Protein AF-A0A9W7D2U8-F1 (afdb_monomer_lite)

Organism: NCBI:txid1490495

Structure (mmCIF, N/CA/C/O backbone):
data_AF-A0A9W7D2U8-F1
#
_entry.id   AF-A0A9W7D2U8-F1
#
loop_
_atom_site.group_PDB
_atom_site.id
_atom_site.type_symbol
_atom_site.label_atom_id
_atom_site.label_alt_id
_atom_site.label_comp_id
_atom_site.label_asym_id
_atom_site.label_entity_id
_atom_site.label_seq_id
_atom_site.pdbx_PDB_ins_code
_atom_site.Cartn_x
_atom_site.Cartn_y
_atom_site.Cartn_z
_atom_site.occupancy
_atom_site.B_iso_or_equiv
_atom_site.auth_seq_id
_atom_site.auth_comp_id
_atom_site.auth_asym_id
_atom_site.auth_atom_id
_atom_site.pdbx_PDB_model_num
ATOM 1 N N . MET A 1 1 ? -6.683 7.429 16.703 1.00 78.94 1 MET A N 1
ATOM 2 C CA . MET A 1 1 ? -7.776 6.645 16.078 1.00 78.94 1 MET A CA 1
ATOM 3 C C . MET A 1 1 ? -8.566 5.906 17.140 1.00 78.94 1 MET A C 1
ATOM 5 O O . MET A 1 1 ? -9.742 6.207 17.268 1.00 78.94 1 MET A O 1
ATOM 9 N N . ALA A 1 2 ? -7.921 5.051 17.943 1.00 77.56 2 ALA A N 1
ATOM 10 C CA . ALA A 1 2 ? -8.566 4.350 19.056 1.00 77.56 2 ALA A CA 1
ATOM 11 C C . ALA A 1 2 ? -9.291 5.294 20.036 1.00 77.56 2 ALA A C 1
ATOM 13 O O . ALA A 1 2 ? -10.471 5.101 20.283 1.00 77.56 2 ALA A O 1
ATOM 14 N N . ASP A 1 3 ? -8.644 6.378 20.475 1.00 85.31 3 ASP A N 1
ATOM 15 C CA . ASP A 1 3 ? -9.245 7.336 21.429 1.00 85.31 3 ASP A CA 1
ATOM 16 C C . ASP A 1 3 ? -10.460 8.110 20.886 1.00 85.31 3 ASP A C 1
ATOM 18 O O . ASP A 1 3 ? -11.125 8.816 21.633 1.00 85.31 3 ASP A O 1
ATOM 22 N N . ASN A 1 4 ? -10.715 8.037 19.576 1.00 88.62 4 ASN A N 1
ATOM 23 C CA . ASN A 1 4 ? -11.861 8.677 18.922 1.00 88.62 4 ASN A CA 1
ATOM 24 C C . ASN A 1 4 ? -12.823 7.627 18.333 1.00 88.62 4 ASN A C 1
ATOM 26 O O . ASN A 1 4 ? -13.526 7.920 17.369 1.00 88.62 4 ASN A O 1
ATOM 30 N N . ASP A 1 5 ? -12.787 6.389 18.841 1.00 88.62 5 ASP A N 1
ATOM 31 C CA . ASP A 1 5 ? -13.639 5.268 18.419 1.00 88.62 5 ASP A CA 1
ATOM 32 C C . ASP A 1 5 ? -13.554 4.913 16.919 1.00 88.62 5 ASP A C 1
ATOM 34 O O . ASP A 1 5 ? -14.453 4.301 16.338 1.00 88.62 5 ASP A O 1
ATOM 38 N N . LEU A 1 6 ? -12.435 5.247 16.266 1.00 91.25 6 LEU A N 1
ATOM 39 C CA . LEU A 1 6 ? -12.176 4.845 14.884 1.00 91.25 6 LEU A CA 1
ATOM 40 C C . LEU A 1 6 ? -11.595 3.429 14.861 1.00 91.25 6 LEU A C 1
ATOM 42 O O . LEU A 1 6 ? -10.421 3.216 15.166 1.00 91.25 6 LEU A O 1
ATOM 46 N N . THR A 1 7 ? -12.419 2.461 14.464 1.00 93.44 7 THR A N 1
ATOM 47 C CA . THR A 1 7 ? -12.097 1.022 14.490 1.00 93.44 7 THR A CA 1
ATOM 48 C C . THR A 1 7 ? -11.465 0.495 13.203 1.00 93.44 7 THR A C 1
ATOM 50 O O . THR A 1 7 ? -10.897 -0.599 13.192 1.00 93.44 7 THR A O 1
ATOM 53 N N . VAL A 1 8 ? -11.532 1.267 12.116 1.00 94.75 8 VAL A N 1
ATOM 54 C CA . VAL A 1 8 ? -10.992 0.900 10.802 1.00 94.75 8 VAL A CA 1
ATOM 55 C C . VAL A 1 8 ? -10.145 2.043 10.253 1.00 94.75 8 VAL A C 1
ATOM 57 O O . VAL A 1 8 ? -10.565 3.198 10.256 1.00 94.75 8 VAL A O 1
ATOM 60 N N . CYS A 1 9 ? -8.961 1.712 9.744 1.00 94.81 9 CYS A N 1
ATOM 61 C CA . CYS A 1 9 ? -8.080 2.628 9.036 1.00 94.81 9 CYS A CA 1
ATOM 62 C C . CYS A 1 9 ? -7.806 2.100 7.629 1.00 94.81 9 CYS A C 1
ATOM 64 O O . CYS A 1 9 ? -7.468 0.930 7.445 1.00 94.81 9 CYS A O 1
ATOM 66 N N . ARG A 1 10 ? -7.936 2.965 6.624 1.00 96.25 10 ARG A N 1
ATOM 67 C CA . ARG A 1 10 ? -7.486 2.668 5.265 1.00 96.25 10 ARG A CA 1
ATOM 68 C C . ARG A 1 10 ? -6.131 3.334 5.052 1.00 96.25 10 ARG A C 1
ATOM 70 O O . ARG A 1 10 ? -6.021 4.544 5.210 1.00 96.25 10 ARG A O 1
ATOM 77 N N . THR A 1 11 ? -5.129 2.545 4.684 1.00 94.94 11 THR A N 1
ATOM 78 C CA . THR A 1 11 ? -3.753 3.000 4.430 1.00 94.94 11 THR A CA 1
ATOM 79 C C . THR A 1 11 ? -3.238 2.384 3.138 1.00 94.94 11 THR A C 1
ATOM 81 O O . THR A 1 11 ? -3.751 1.346 2.728 1.00 94.94 11 THR A O 1
ATOM 84 N N . TRP A 1 12 ? -2.266 3.004 2.470 1.00 95.00 12 TRP A N 1
ATOM 85 C CA . TRP A 1 12 ? -1.706 2.468 1.226 1.00 95.00 12 TRP A CA 1
ATOM 86 C C . TRP A 1 12 ? -0.780 1.293 1.523 1.00 95.00 12 TRP A C 1
ATOM 88 O O . TRP A 1 12 ? 0.164 1.414 2.300 1.00 95.00 12 TRP A O 1
ATOM 98 N N . GLY A 1 13 ? -1.061 0.154 0.887 1.00 95.50 13 GLY A N 1
ATOM 99 C CA . GLY A 1 13 ? -0.172 -1.008 0.850 1.00 95.50 13 GLY A CA 1
ATOM 100 C C . GLY A 1 13 ? 0.726 -1.028 -0.380 1.00 95.50 13 GLY A C 1
ATOM 101 O O . GLY A 1 13 ? 1.286 -2.070 -0.698 1.00 95.50 13 GLY A O 1
ATOM 102 N N . PHE A 1 14 ? 0.827 0.098 -1.088 1.00 94.31 14 PHE A N 1
ATOM 103 C CA . PHE A 1 14 ? 1.625 0.258 -2.295 1.00 94.31 14 PHE A CA 1
ATOM 104 C C . PHE A 1 14 ? 2.500 1.506 -2.193 1.00 94.31 14 PHE A C 1
ATOM 106 O O . PHE A 1 14 ? 2.127 2.498 -1.565 1.00 94.31 14 PHE A O 1
ATOM 113 N N . ALA A 1 15 ? 3.660 1.423 -2.830 1.00 93.31 15 ALA A N 1
ATOM 114 C CA . ALA A 1 15 ? 4.560 2.526 -3.124 1.00 93.31 15 ALA A CA 1
ATOM 115 C C . ALA A 1 15 ? 5.464 2.029 -4.255 1.00 93.31 15 ALA A C 1
ATOM 117 O O . ALA A 1 15 ? 6.517 1.441 -3.997 1.00 93.31 15 ALA A O 1
ATOM 118 N N . ASP A 1 16 ? 4.964 2.170 -5.483 1.00 92.50 16 ASP A N 1
ATOM 119 C CA . ASP A 1 16 ? 5.573 1.678 -6.717 1.00 92.50 16 ASP A CA 1
ATOM 120 C C . ASP A 1 16 ? 6.435 2.791 -7.310 1.00 92.50 16 ASP A C 1
ATOM 122 O O . ASP A 1 16 ? 5.919 3.729 -7.909 1.00 92.50 16 ASP A O 1
ATOM 126 N N . LEU A 1 17 ? 7.748 2.746 -7.107 1.00 91.06 17 LEU A N 1
ATOM 127 C CA . LEU A 1 17 ? 8.633 3.855 -7.478 1.00 91.06 17 LEU A CA 1
ATOM 128 C C . LEU A 1 17 ? 9.828 3.362 -8.288 1.00 91.06 17 LEU A C 1
ATOM 130 O O . LEU A 1 17 ? 10.158 2.180 -8.292 1.00 91.06 17 LEU A O 1
ATOM 134 N N . THR A 1 18 ? 10.492 4.280 -8.982 1.00 89.69 18 THR A N 1
ATOM 135 C CA . THR A 1 18 ? 11.689 3.993 -9.791 1.00 89.69 18 THR A CA 1
ATOM 136 C C . THR A 1 18 ? 12.992 4.249 -9.043 1.00 89.69 18 THR A C 1
ATOM 138 O O . THR A 1 18 ? 14.059 3.836 -9.486 1.00 89.69 18 THR A O 1
ATOM 141 N N . GLU A 1 19 ? 12.916 4.930 -7.901 1.00 87.00 19 GLU A N 1
ATOM 142 C CA . GLU A 1 19 ? 14.063 5.281 -7.073 1.00 87.00 19 GLU A CA 1
ATOM 143 C C . GLU A 1 19 ? 13.773 4.928 -5.618 1.00 87.00 19 GLU A C 1
ATOM 145 O O . GLU A 1 19 ? 12.678 5.173 -5.113 1.00 87.00 19 GLU A O 1
ATOM 150 N N . ALA A 1 20 ? 14.763 4.338 -4.949 1.00 80.94 20 ALA A N 1
ATOM 151 C CA . ALA A 1 20 ? 14.673 4.030 -3.531 1.00 80.94 20 ALA A CA 1
ATOM 152 C C . ALA A 1 20 ? 14.973 5.280 -2.697 1.00 80.94 20 ALA A C 1
ATOM 154 O O . ALA A 1 20 ? 15.906 6.028 -2.987 1.00 80.94 20 ALA A O 1
ATOM 155 N N . GLY A 1 21 ? 14.203 5.471 -1.630 1.00 78.75 21 GLY A N 1
ATOM 156 C CA . GLY A 1 21 ? 14.444 6.502 -0.632 1.00 78.75 21 GLY A CA 1
ATOM 157 C C . GLY A 1 21 ? 14.976 5.973 0.700 1.00 78.75 21 GLY A C 1
ATOM 158 O O . GLY A 1 21 ? 15.296 4.790 0.852 1.00 78.75 21 GLY A O 1
ATOM 159 N N . ASN A 1 22 ? 15.056 6.881 1.679 1.00 81.75 22 ASN A N 1
ATOM 160 C CA . ASN A 1 22 ? 15.611 6.625 3.006 1.00 81.75 22 ASN A CA 1
ATOM 161 C C . ASN A 1 22 ? 14.590 6.911 4.101 1.00 81.75 22 ASN A C 1
ATOM 163 O O . ASN A 1 22 ? 14.214 8.063 4.325 1.00 81.75 22 ASN A O 1
ATOM 167 N N . ALA A 1 23 ? 14.257 5.873 4.861 1.00 80.38 23 ALA A N 1
ATOM 168 C CA . ALA A 1 23 ? 13.452 5.975 6.064 1.00 80.38 23 ALA A CA 1
ATOM 169 C C . ALA A 1 23 ? 13.852 7.170 6.967 1.00 80.38 23 ALA A C 1
ATOM 171 O O . ALA A 1 23 ? 15.044 7.387 7.201 1.00 80.38 23 ALA A O 1
ATOM 172 N N . PRO A 1 24 ? 12.884 7.941 7.499 1.00 81.62 24 PRO A N 1
ATOM 173 C CA . PRO A 1 24 ? 11.434 7.736 7.397 1.00 81.62 24 PRO A CA 1
ATOM 174 C C . PRO A 1 24 ? 10.796 8.336 6.127 1.00 81.62 24 PRO A C 1
ATOM 176 O O . PRO A 1 24 ? 9.580 8.270 5.970 1.00 81.62 24 PRO A O 1
ATOM 179 N N . TYR A 1 25 ? 11.581 8.938 5.232 1.00 82.38 25 TYR A N 1
ATOM 180 C CA . TYR A 1 25 ? 11.084 9.614 4.034 1.00 82.38 25 TYR A CA 1
ATOM 181 C C . TYR A 1 25 ? 11.220 8.714 2.799 1.00 82.38 25 TYR A C 1
ATOM 183 O O . TYR A 1 25 ? 12.147 7.920 2.692 1.00 82.38 25 TYR A O 1
ATOM 191 N N . ASN A 1 26 ? 10.321 8.839 1.824 1.00 82.25 26 ASN A N 1
ATOM 192 C CA . ASN A 1 26 ? 10.442 8.112 0.552 1.00 82.25 26 ASN A CA 1
ATOM 193 C C . ASN A 1 26 ? 10.556 6.576 0.731 1.00 82.25 26 ASN A C 1
ATOM 195 O O . ASN A 1 26 ? 11.379 5.923 0.091 1.00 82.25 26 ASN A O 1
ATOM 199 N N . ILE A 1 27 ? 9.749 6.004 1.632 1.00 90.50 27 ILE A N 1
ATOM 200 C CA . ILE A 1 27 ? 9.613 4.550 1.793 1.00 90.50 27 ILE A CA 1
ATOM 201 C C . ILE A 1 27 ? 9.060 3.957 0.494 1.00 90.50 27 ILE A C 1
ATOM 203 O O . ILE A 1 27 ? 8.076 4.459 -0.050 1.00 90.50 27 ILE A O 1
ATOM 207 N N . VAL A 1 28 ? 9.685 2.884 0.011 1.00 93.25 28 VAL A N 1
ATOM 208 C CA . VAL A 1 28 ? 9.326 2.236 -1.258 1.00 93.25 28 VAL A CA 1
ATOM 209 C C . VAL A 1 28 ? 9.034 0.771 -1.002 1.00 93.25 28 VAL A C 1
ATOM 211 O O . VAL A 1 28 ? 9.879 0.073 -0.445 1.00 93.25 28 VAL A O 1
ATOM 214 N N . TYR A 1 29 ? 7.863 0.293 -1.419 1.00 94.94 29 TYR A N 1
ATOM 215 C CA . TYR A 1 29 ? 7.466 -1.109 -1.244 1.00 94.94 29 TYR A CA 1
ATOM 216 C C . TYR A 1 29 ? 7.819 -1.955 -2.463 1.00 94.94 29 TYR A C 1
ATOM 218 O O . TYR A 1 29 ? 8.188 -3.118 -2.312 1.00 94.94 29 TYR A O 1
ATOM 226 N N . GLN A 1 30 ? 7.763 -1.368 -3.658 1.00 94.50 30 GLN A N 1
ATOM 227 C CA . GLN A 1 30 ? 8.183 -2.010 -4.894 1.00 94.50 30 GLN A CA 1
ATOM 228 C C . GLN A 1 30 ? 9.010 -1.035 -5.730 1.00 94.50 30 GLN A C 1
ATOM 230 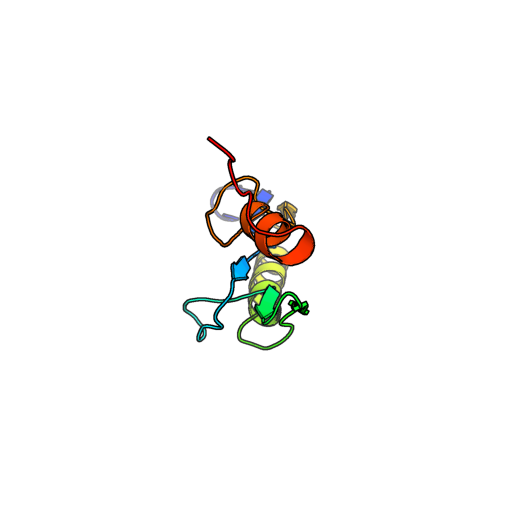O O . GLN A 1 30 ? 8.572 0.072 -6.035 1.00 94.50 30 GLN A O 1
ATOM 235 N N . LEU A 1 31 ? 10.215 -1.464 -6.097 1.00 92.69 31 LEU A N 1
ATOM 236 C CA . LEU A 1 31 ? 11.132 -0.705 -6.931 1.00 92.69 31 LEU A CA 1
ATOM 237 C C . LEU A 1 31 ? 11.098 -1.233 -8.364 1.00 92.69 31 LEU A C 1
ATOM 239 O O . LEU A 1 31 ? 11.283 -2.429 -8.591 1.00 92.69 31 LEU A O 1
ATOM 243 N N . TRP A 1 32 ? 10.927 -0.337 -9.326 1.00 89.50 32 TRP A N 1
ATOM 244 C CA . TRP A 1 32 ? 11.030 -0.631 -10.748 1.00 89.50 32 TRP A CA 1
ATOM 245 C C . TRP A 1 32 ? 12.395 -0.220 -11.276 1.00 89.50 32 TRP A C 1
ATOM 247 O O . TRP A 1 32 ? 12.744 0.959 -11.270 1.00 89.50 32 TRP A O 1
ATOM 257 N N . LYS A 1 33 ? 13.154 -1.191 -11.783 1.00 87.69 33 LYS A N 1
ATOM 258 C CA . LYS A 1 33 ? 14.445 -0.944 -12.424 1.00 87.69 33 LYS A CA 1
ATOM 259 C C . LYS A 1 33 ? 14.549 -1.755 -13.705 1.00 87.69 33 LYS A C 1
ATOM 261 O O . LYS A 1 33 ? 14.334 -2.961 -13.684 1.00 87.69 33 LYS A O 1
ATOM 266 N N . ASP A 1 34 ? 14.845 -1.085 -14.818 1.00 84.69 34 ASP A N 1
ATOM 267 C CA . ASP A 1 34 ? 15.039 -1.720 -16.129 1.00 84.69 34 ASP A CA 1
ATOM 268 C C . ASP A 1 34 ? 13.877 -2.661 -16.523 1.00 84.69 34 ASP A C 1
ATOM 270 O O . ASP A 1 34 ? 14.079 -3.784 -16.977 1.00 84.69 34 ASP A O 1
ATOM 274 N N . GLY A 1 35 ? 12.633 -2.226 -16.272 1.00 82.88 35 GLY A N 1
ATOM 275 C CA . GLY A 1 35 ? 11.418 -3.012 -16.548 1.00 82.88 35 GLY A CA 1
ATOM 276 C C . GLY A 1 35 ? 11.152 -4.163 -15.568 1.00 82.88 35 GLY A C 1
ATOM 277 O O . GLY A 1 35 ? 10.154 -4.864 -15.703 1.00 82.88 35 GLY A O 1
ATOM 278 N N . THR A 1 36 ? 12.006 -4.347 -14.561 1.00 87.69 36 THR A N 1
ATOM 279 C CA . THR A 1 36 ? 11.893 -5.417 -13.566 1.00 87.69 36 THR A CA 1
ATOM 280 C C . THR A 1 36 ? 11.399 -4.857 -12.229 1.00 87.69 36 THR A C 1
ATOM 282 O O . THR A 1 36 ? 12.054 -3.973 -11.664 1.00 87.69 36 THR A O 1
ATOM 285 N N . PRO A 1 37 ? 10.274 -5.358 -11.689 1.00 91.06 37 PRO A N 1
ATOM 286 C CA . PRO A 1 37 ? 9.831 -5.011 -10.347 1.00 91.06 37 PRO A CA 1
ATOM 287 C C . PRO A 1 37 ? 10.585 -5.834 -9.297 1.00 91.06 37 PRO A C 1
ATOM 289 O O . PRO A 1 37 ? 10.774 -7.040 -9.442 1.00 91.06 37 PRO A O 1
ATOM 292 N N . THR A 1 38 ? 10.988 -5.190 -8.206 1.00 94.12 38 THR A N 1
ATOM 293 C CA . THR A 1 38 ? 11.566 -5.838 -7.023 1.00 94.12 38 THR A CA 1
ATOM 294 C C . THR A 1 38 ? 10.817 -5.381 -5.781 1.00 94.12 38 THR A C 1
ATOM 296 O O . THR A 1 38 ? 10.738 -4.185 -5.506 1.00 94.12 38 THR A O 1
ATOM 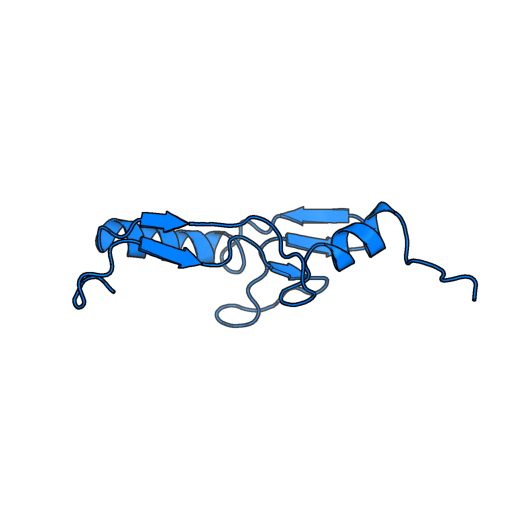299 N N . VAL A 1 39 ? 10.285 -6.326 -5.008 1.00 94.69 39 VAL A N 1
ATOM 300 C CA . VAL A 1 39 ? 9.637 -6.028 -3.724 1.00 94.69 39 VAL A CA 1
ATOM 301 C C . VAL A 1 39 ? 10.707 -5.727 -2.677 1.00 94.69 39 VAL A C 1
ATOM 303 O O . VAL A 1 39 ? 11.606 -6.534 -2.446 1.00 94.69 39 VAL A O 1
ATOM 306 N N . ASN A 1 40 ? 10.606 -4.569 -2.029 1.00 94.12 40 ASN A N 1
ATOM 307 C CA . ASN A 1 40 ? 11.509 -4.159 -0.964 1.00 94.12 40 ASN A CA 1
ATOM 308 C C . A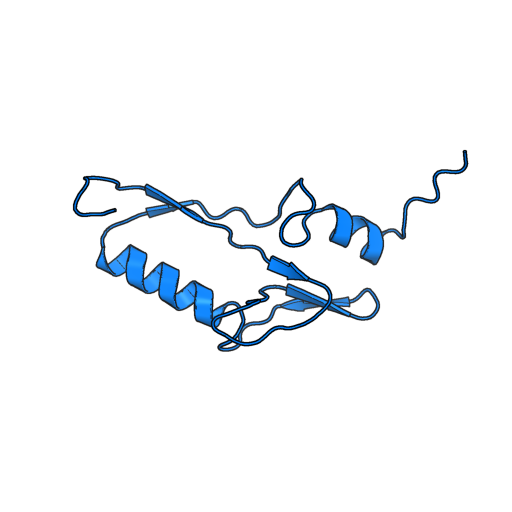SN A 1 40 ? 10.963 -4.610 0.397 1.00 94.12 40 ASN A C 1
ATOM 310 O O . ASN A 1 40 ? 10.079 -3.975 0.971 1.00 94.12 40 ASN A O 1
ATOM 314 N N . THR A 1 41 ? 11.512 -5.699 0.931 1.00 94.44 41 THR A N 1
ATOM 315 C CA . THR A 1 41 ? 11.152 -6.238 2.253 1.00 94.44 41 THR A CA 1
ATOM 316 C C . THR A 1 41 ? 12.027 -5.708 3.391 1.00 94.44 41 THR A C 1
ATOM 318 O O . THR A 1 41 ? 11.918 -6.199 4.509 1.00 94.44 41 THR A O 1
ATOM 321 N N . GLY A 1 42 ? 12.935 -4.765 3.122 1.00 90.81 42 GLY A N 1
ATOM 322 C CA . GLY A 1 42 ? 13.843 -4.223 4.129 1.00 90.81 42 GLY A CA 1
ATOM 323 C C . GLY A 1 42 ? 13.209 -3.168 5.038 1.00 90.81 42 GLY A C 1
ATOM 324 O O . GLY A 1 42 ? 12.054 -2.764 4.869 1.00 90.81 42 GLY A O 1
ATOM 325 N N . ASP A 1 43 ? 14.028 -2.651 5.955 1.00 87.25 43 ASP A N 1
ATOM 326 C CA . ASP A 1 43 ? 13.674 -1.607 6.929 1.00 87.25 43 ASP A CA 1
ATOM 327 C C . ASP A 1 43 ? 13.440 -0.221 6.298 1.00 87.25 43 ASP A C 1
ATOM 329 O O . ASP A 1 43 ? 13.218 0.754 7.003 1.00 87.25 43 ASP A O 1
ATOM 333 N N . ASN A 1 44 ? 13.500 -0.093 4.972 1.00 87.31 44 ASN A N 1
ATOM 334 C CA . ASN A 1 44 ? 13.079 1.093 4.218 1.00 87.31 44 ASN A CA 1
ATOM 335 C C . ASN A 1 44 ? 11.964 0.775 3.199 1.00 87.31 44 ASN A C 1
ATOM 337 O O . ASN A 1 44 ? 11.724 1.558 2.277 1.00 87.31 44 ASN A O 1
ATOM 341 N N . GLY A 1 45 ? 11.303 -0.376 3.359 1.00 91.75 45 GLY A N 1
ATOM 342 C CA . GLY A 1 45 ? 10.194 -0.845 2.533 1.00 91.75 45 GLY A CA 1
ATOM 343 C C . GLY A 1 45 ? 9.085 -1.460 3.380 1.00 91.75 45 GLY A C 1
ATOM 344 O O . GLY A 1 45 ? 8.560 -0.809 4.281 1.00 91.75 45 GLY A O 1
ATOM 345 N N . LEU A 1 46 ? 8.709 -2.711 3.110 1.00 95.00 46 LEU A N 1
ATOM 346 C CA . LEU A 1 46 ? 7.620 -3.381 3.831 1.00 95.00 46 LEU A CA 1
ATOM 347 C C . LEU A 1 46 ? 7.904 -3.573 5.328 1.00 95.00 46 LEU A C 1
ATOM 349 O O . LEU A 1 46 ? 6.952 -3.585 6.101 1.00 95.00 46 LEU A O 1
ATOM 353 N N . GLY A 1 47 ? 9.169 -3.586 5.766 1.00 94.12 47 GLY A N 1
ATOM 354 C CA . GLY A 1 47 ? 9.496 -3.559 7.196 1.00 94.12 47 GLY A CA 1
ATOM 355 C C . GLY A 1 47 ? 8.949 -2.311 7.910 1.00 94.12 47 GLY A C 1
ATOM 356 O O . GLY A 1 47 ? 8.564 -2.373 9.075 1.00 94.12 47 GLY A O 1
ATOM 357 N N . TYR A 1 48 ? 8.807 -1.182 7.203 1.00 91.88 48 TYR A N 1
ATOM 358 C CA . TYR A 1 48 ? 8.106 -0.003 7.733 1.00 91.88 48 TYR A CA 1
ATOM 359 C C . TYR A 1 48 ? 6.592 -0.205 7.806 1.00 91.88 48 TYR A C 1
ATOM 361 O O . TYR A 1 48 ? 5.945 0.275 8.738 1.00 91.88 48 TYR A O 1
ATOM 369 N N . PHE A 1 49 ? 6.012 -0.921 6.842 1.00 95.00 49 PHE A N 1
ATOM 370 C CA . PHE A 1 49 ? 4.591 -1.254 6.869 1.00 95.00 49 PHE A CA 1
ATOM 371 C C . PHE A 1 49 ? 4.259 -2.223 8.014 1.00 95.00 49 PHE A C 1
ATOM 373 O O . PHE A 1 49 ? 3.212 -2.087 8.649 1.00 95.00 49 PHE A O 1
ATOM 380 N N . ASP A 1 50 ? 5.180 -3.122 8.364 1.00 96.06 50 ASP A N 1
ATOM 381 C CA . ASP A 1 50 ? 5.038 -4.010 9.520 1.00 96.06 50 ASP A CA 1
ATOM 382 C C . ASP A 1 50 ? 4.872 -3.226 10.833 1.00 96.06 50 ASP A C 1
ATOM 384 O O . ASP A 1 50 ? 4.080 -3.625 11.693 1.00 96.06 50 ASP A O 1
ATOM 388 N N . LEU A 1 51 ? 5.517 -2.058 10.969 1.00 95.12 51 LEU A N 1
ATOM 389 C CA . LEU A 1 51 ? 5.308 -1.157 12.113 1.00 95.12 51 LEU A CA 1
ATOM 390 C C . LEU A 1 51 ? 3.869 -0.623 12.166 1.00 95.12 51 LEU A C 1
ATOM 392 O O . LEU A 1 51 ? 3.281 -0.536 13.246 1.00 95.12 51 LEU A O 1
ATOM 396 N N . VAL A 1 52 ? 3.270 -0.310 11.012 1.00 94.50 52 VAL A N 1
ATOM 397 C CA . VAL A 1 52 ? 1.868 0.134 10.914 1.00 94.50 52 VAL A CA 1
ATOM 398 C C . VAL A 1 52 ? 0.920 -0.995 11.313 1.00 94.50 52 VAL A C 1
ATOM 400 O O . VAL A 1 52 ? -0.019 -0.770 12.079 1.00 94.50 52 VAL A O 1
ATOM 403 N N . VAL A 1 53 ? 1.177 -2.219 10.846 1.00 96.44 53 VAL A N 1
ATOM 404 C CA . VAL A 1 53 ? 0.389 -3.406 11.211 1.00 96.44 53 VAL A CA 1
ATOM 405 C C . VAL A 1 53 ? 0.493 -3.688 12.711 1.00 96.44 53 VAL A C 1
ATOM 407 O O . VAL A 1 53 ? -0.526 -3.934 13.365 1.00 96.44 53 VAL A O 1
ATOM 410 N N . ALA A 1 54 ? 1.697 -3.606 13.281 1.00 97.00 54 ALA A N 1
ATOM 411 C CA . ALA A 1 54 ? 1.927 -3.787 14.710 1.00 97.00 54 ALA A CA 1
ATOM 412 C C . ALA A 1 54 ? 1.186 -2.729 15.544 1.00 97.00 54 ALA A C 1
ATOM 414 O O . ALA A 1 54 ? 0.500 -3.078 16.509 1.00 97.00 54 ALA A O 1
ATOM 415 N N . ALA A 1 55 ? 1.252 -1.456 15.140 1.00 95.50 55 ALA A N 1
ATOM 416 C CA . ALA A 1 55 ? 0.540 -0.364 15.796 1.00 95.50 55 ALA A CA 1
ATOM 417 C C . ALA A 1 55 ? -0.986 -0.536 15.714 1.00 95.50 55 ALA A C 1
ATOM 419 O O . ALA A 1 55 ? -1.680 -0.393 16.720 1.00 95.50 55 ALA A O 1
ATOM 420 N N . ALA A 1 56 ? -1.517 -0.909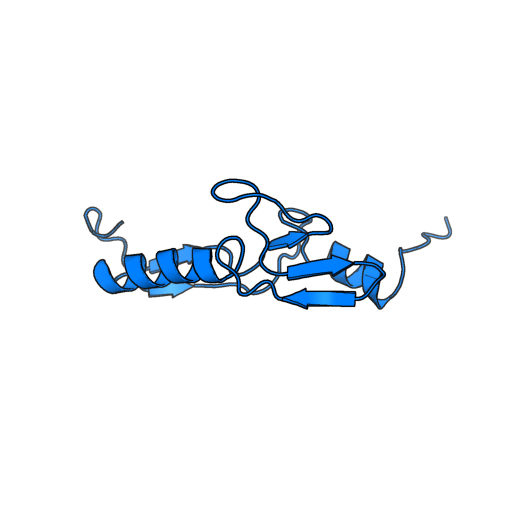 14.545 1.00 95.12 56 ALA A N 1
ATOM 421 C CA . ALA A 1 56 ? -2.944 -1.169 14.365 1.00 95.12 56 ALA A CA 1
ATOM 422 C C . ALA A 1 56 ? -3.423 -2.336 15.241 1.00 95.12 56 ALA A C 1
ATOM 424 O O . ALA A 1 56 ? -4.452 -2.224 15.908 1.00 95.12 56 ALA A O 1
ATOM 425 N N . LYS A 1 57 ? -2.644 -3.425 15.310 1.00 95.06 57 LYS A N 1
ATOM 426 C CA . LYS A 1 57 ? -2.926 -4.569 16.186 1.00 95.06 57 LYS A CA 1
ATOM 427 C C . LYS A 1 57 ? -2.959 -4.157 17.658 1.00 95.06 57 LYS A C 1
ATOM 429 O O . LYS A 1 57 ? -3.902 -4.528 18.352 1.00 95.06 57 LYS A O 1
ATOM 434 N N . ALA A 1 58 ? -1.966 -3.396 18.121 1.00 95.38 58 ALA A N 1
ATOM 435 C CA . ALA A 1 58 ? -1.903 -2.911 19.500 1.00 95.38 58 ALA A CA 1
ATOM 436 C C . ALA A 1 58 ? -3.080 -1.983 19.848 1.00 95.38 58 ALA A C 1
ATOM 438 O O . ALA A 1 58 ? -3.601 -2.039 20.957 1.00 95.38 58 ALA A O 1
ATOM 439 N N . ALA A 1 59 ? -3.532 -1.178 18.885 1.00 94.00 59 ALA A N 1
ATOM 440 C CA . ALA A 1 59 ? -4.651 -0.254 19.042 1.00 94.00 59 ALA A CA 1
ATOM 441 C C . ALA A 1 59 ? -6.039 -0.887 18.805 1.00 94.00 59 ALA A C 1
ATOM 443 O O . ALA A 1 59 ? -7.045 -0.190 18.907 1.00 94.00 59 ALA A O 1
ATOM 444 N N . GLY A 1 60 ? -6.123 -2.174 18.441 1.00 93.81 60 GLY A N 1
ATOM 445 C CA . GLY A 1 60 ? -7.394 -2.832 18.108 1.00 93.81 60 GLY A CA 1
ATOM 446 C C . GLY A 1 60 ? -8.041 -2.355 16.797 1.00 93.81 60 GLY A C 1
ATOM 447 O O . GLY A 1 60 ? -9.222 -2.610 16.569 1.00 93.81 60 GLY A O 1
ATOM 448 N N . VAL A 1 61 ? -7.281 -1.692 15.921 1.00 95.69 61 VAL A N 1
ATOM 449 C CA . VAL A 1 61 ? -7.751 -1.123 14.649 1.00 95.69 61 VAL A CA 1
ATOM 450 C C . VAL A 1 61 ? -7.606 -2.143 13.516 1.00 95.69 61 VAL A C 1
ATOM 452 O O . VAL A 1 61 ? -6.602 -2.848 13.411 1.00 95.69 61 VAL A O 1
ATOM 455 N N . LYS A 1 62 ? -8.606 -2.227 12.635 1.00 95.56 62 LYS A N 1
ATOM 456 C CA . LYS A 1 62 ? -8.557 -3.040 11.408 1.00 95.56 62 LYS A CA 1
ATOM 457 C C . LYS A 1 62 ? -8.024 -2.221 10.238 1.00 95.56 62 LYS A C 1
ATOM 459 O O . LYS A 1 62 ? -8.330 -1.036 10.127 1.00 95.56 62 LYS A O 1
ATOM 464 N N . LEU A 1 63 ? -7.260 -2.856 9.352 1.00 97.00 63 LEU A N 1
ATOM 465 C CA . LEU A 1 63 ? -6.674 -2.195 8.187 1.00 97.00 63 LEU A CA 1
ATOM 466 C C . LEU A 1 63 ? -7.377 -2.605 6.892 1.00 97.00 63 LEU A C 1
ATOM 468 O O . LEU A 1 63 ? -7.581 -3.790 6.638 1.00 97.00 63 LEU A O 1
ATOM 472 N N . VAL A 1 64 ? -7.693 -1.615 6.059 1.00 97.56 64 VAL A N 1
ATOM 473 C CA . VAL A 1 64 ? -8.032 -1.805 4.644 1.00 97.56 64 VAL A CA 1
ATOM 474 C C . VAL A 1 64 ? -6.819 -1.396 3.819 1.00 97.56 64 VAL A C 1
ATOM 476 O O . VAL A 1 64 ? -6.403 -0.238 3.868 1.00 97.56 64 VAL A O 1
ATOM 479 N N . VAL A 1 65 ? -6.267 -2.347 3.067 1.00 97.31 65 VAL A N 1
ATOM 480 C CA . VAL A 1 65 ? -4.977 -2.204 2.383 1.00 97.31 65 VAL A CA 1
ATOM 481 C C . VAL A 1 65 ? -5.172 -2.458 0.882 1.00 97.31 65 VAL A C 1
ATOM 483 O O . VAL A 1 65 ? -5.298 -3.610 0.477 1.00 97.31 65 VAL A O 1
ATOM 486 N N . PRO A 1 66 ? -5.266 -1.411 0.042 1.00 96.38 66 PRO A N 1
ATOM 487 C CA . PRO A 1 66 ? -5.195 -1.559 -1.404 1.00 96.38 66 PRO A CA 1
ATOM 488 C C . PRO A 1 66 ? -3.753 -1.860 -1.836 1.00 96.38 66 PRO A C 1
ATOM 490 O O . PRO A 1 66 ? -2.805 -1.386 -1.207 1.00 96.38 66 PRO A O 1
ATOM 493 N N . PHE A 1 67 ? -3.604 -2.606 -2.932 1.00 94.88 67 PHE A N 1
ATOM 494 C CA . PHE A 1 67 ? -2.303 -3.089 -3.418 1.00 94.88 67 PHE A CA 1
ATOM 495 C C . PHE A 1 67 ? -1.732 -2.308 -4.604 1.00 94.88 67 PHE A C 1
ATOM 497 O O . PHE A 1 67 ? -0.577 -2.507 -4.948 1.00 94.88 67 PHE A O 1
ATOM 504 N N . VAL A 1 68 ? -2.524 -1.442 -5.240 1.00 92.88 68 VAL A N 1
ATOM 505 C CA . VAL A 1 68 ? -2.075 -0.567 -6.333 1.00 92.88 68 VAL A CA 1
ATOM 506 C C . VAL A 1 68 ? -2.996 0.650 -6.434 1.00 92.88 68 VAL A C 1
ATOM 508 O O . VAL A 1 68 ? -4.171 0.578 -6.052 1.00 92.88 68 VAL A O 1
ATOM 511 N N . ASN A 1 69 ? -2.471 1.766 -6.942 1.00 92.88 69 ASN A N 1
ATOM 512 C CA . ASN A 1 69 ? -3.244 2.974 -7.224 1.00 92.88 69 ASN A CA 1
ATOM 513 C C . ASN A 1 69 ? -3.739 3.012 -8.676 1.00 92.88 69 ASN A C 1
ATOM 515 O O . ASN A 1 69 ? -3.039 2.580 -9.587 1.00 92.88 69 ASN A O 1
ATOM 519 N N . ASN A 1 70 ? -4.913 3.597 -8.909 1.00 91.31 70 ASN A N 1
ATOM 520 C CA . ASN A 1 70 ? -5.335 3.979 -10.262 1.00 91.31 70 ASN A CA 1
ATOM 521 C C . ASN A 1 70 ? -4.638 5.270 -10.722 1.00 91.31 70 ASN A C 1
ATOM 523 O O . ASN A 1 70 ? -4.384 5.462 -11.906 1.00 91.31 70 ASN A O 1
ATOM 527 N N . TRP A 1 71 ? -4.366 6.164 -9.773 1.00 91.50 71 TRP A N 1
ATOM 528 C CA . TRP A 1 71 ? -3.741 7.464 -10.008 1.00 91.50 71 TRP A CA 1
ATOM 529 C C . TRP A 1 71 ? -2.214 7.361 -9.976 1.00 91.50 71 TRP A C 1
ATOM 531 O O . TRP A 1 71 ? -1.676 6.332 -9.576 1.00 91.50 71 TRP A O 1
ATOM 541 N N . SER A 1 72 ? -1.528 8.438 -10.366 1.00 89.25 72 SER A N 1
ATOM 542 C CA . SER A 1 72 ? -0.060 8.493 -10.439 1.00 89.25 72 SER A CA 1
ATOM 543 C C . SER A 1 72 ? 0.642 8.641 -9.083 1.00 89.25 72 SER A C 1
ATOM 545 O O . SER A 1 72 ? 1.862 8.507 -8.995 1.00 89.25 72 SER A O 1
ATOM 547 N N . ASP A 1 73 ? -0.095 8.968 -8.018 1.00 90.50 73 ASP A N 1
ATOM 548 C CA . ASP A 1 73 ? 0.498 9.157 -6.695 1.00 90.50 73 ASP A CA 1
ATOM 549 C C . ASP A 1 73 ? 1.047 7.836 -6.157 1.00 90.50 73 ASP A C 1
ATOM 551 O O . ASP A 1 73 ? 0.321 6.838 -6.078 1.00 90.50 73 ASP A O 1
ATOM 555 N N . TYR A 1 74 ? 2.318 7.862 -5.746 1.00 89.75 74 TYR A N 1
ATOM 556 C CA . TYR A 1 74 ? 3.083 6.680 -5.335 1.00 89.75 74 TYR A CA 1
ATOM 557 C C . TYR A 1 74 ? 3.167 5.604 -6.434 1.00 89.75 74 TYR A C 1
ATOM 559 O O . TYR A 1 74 ? 3.169 4.407 -6.139 1.00 89.75 74 TYR A O 1
ATOM 567 N N . GLY A 1 75 ? 3.215 6.058 -7.692 1.00 89.56 75 GLY A N 1
ATOM 568 C CA . GLY A 1 75 ? 3.310 5.237 -8.894 1.00 89.56 75 GLY A CA 1
ATOM 569 C C . GLY A 1 75 ? 1.946 4.875 -9.449 1.00 89.56 75 GLY A C 1
ATOM 570 O O . GLY A 1 75 ? 1.397 5.578 -10.294 1.00 89.56 75 GLY A O 1
ATOM 571 N N . GLY A 1 76 ? 1.401 3.754 -8.981 1.00 88.75 76 GLY A N 1
ATOM 572 C CA . GLY A 1 76 ? 0.132 3.232 -9.470 1.00 88.75 76 GLY A CA 1
ATOM 573 C C . GLY A 1 76 ? 0.226 2.567 -10.840 1.00 88.75 76 GLY A C 1
ATOM 574 O O . GLY A 1 76 ? 1.295 2.217 -11.340 1.00 88.75 76 GLY A O 1
ATOM 575 N N . ILE A 1 77 ? -0.933 2.355 -11.456 1.00 87.31 77 ILE A N 1
ATOM 576 C CA . ILE A 1 77 ? -1.051 1.510 -12.643 1.00 87.31 77 ILE A CA 1
ATOM 577 C C . ILE A 1 77 ? -0.314 2.075 -13.866 1.00 87.31 77 ILE A C 1
ATOM 579 O O . ILE A 1 77 ? 0.110 1.307 -14.727 1.00 87.31 77 ILE A O 1
ATOM 583 N N . GLY A 1 78 ? -0.101 3.395 -13.920 1.00 82.56 78 GLY A N 1
ATOM 584 C CA . GLY A 1 78 ? 0.697 4.040 -14.964 1.00 82.56 78 GLY A CA 1
ATOM 585 C C . GLY A 1 78 ? 2.128 3.499 -15.037 1.00 82.56 78 GLY A C 1
ATOM 586 O O . GLY A 1 78 ? 2.612 3.231 -16.136 1.00 82.56 78 GLY A O 1
ATOM 587 N N . GLU A 1 79 ? 2.764 3.244 -13.888 1.00 83.81 79 GLU A N 1
ATOM 588 C CA . GLU A 1 79 ? 4.102 2.637 -13.838 1.00 83.81 79 GLU A CA 1
ATOM 589 C C . GLU A 1 79 ? 4.077 1.193 -14.345 1.00 83.81 79 GLU A C 1
ATOM 591 O O . GLU A 1 79 ? 4.906 0.809 -15.166 1.00 83.81 79 GLU A O 1
ATOM 596 N N . PHE A 1 80 ? 3.078 0.400 -13.948 1.00 82.31 80 PHE A N 1
ATOM 597 C CA . PHE A 1 80 ? 2.926 -0.9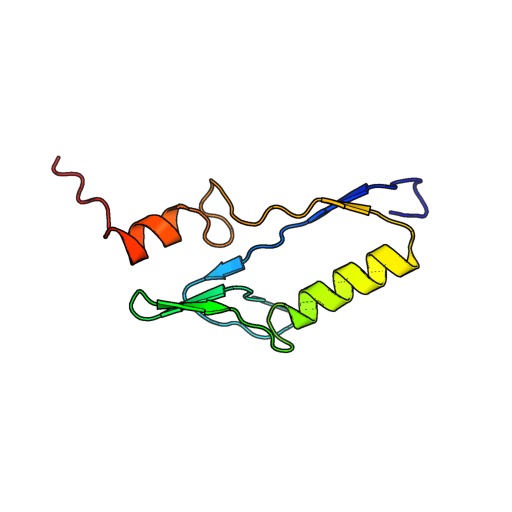65 -14.460 1.00 82.31 80 PHE A CA 1
ATOM 598 C C . PHE A 1 80 ? 2.794 -0.991 -15.989 1.00 82.31 80 PHE A C 1
ATOM 600 O O . PHE A 1 80 ? 3.483 -1.768 -16.651 1.00 82.31 80 PHE A O 1
ATOM 607 N N . PHE A 1 81 ? 1.948 -0.129 -16.563 1.00 81.81 81 PHE A N 1
ATOM 608 C CA . PHE A 1 81 ? 1.788 -0.037 -18.016 1.00 81.81 81 PHE A CA 1
ATOM 609 C C . PHE A 1 81 ? 3.086 0.388 -18.707 1.00 81.81 81 PHE A C 1
ATOM 611 O O . PHE A 1 81 ? 3.541 -0.304 -19.619 1.00 81.81 81 PHE A O 1
ATOM 618 N N . ALA A 1 82 ? 3.714 1.471 -18.242 1.00 81.00 82 ALA A N 1
ATOM 619 C CA . ALA A 1 82 ? 4.935 1.999 -18.841 1.00 81.00 82 ALA A CA 1
ATOM 620 C C . ALA A 1 82 ? 6.089 0.981 -18.849 1.00 81.00 82 ALA A C 1
ATOM 622 O O . ALA A 1 82 ? 6.896 0.980 -19.779 1.00 81.00 82 ALA A O 1
ATOM 623 N N . ARG A 1 83 ? 6.1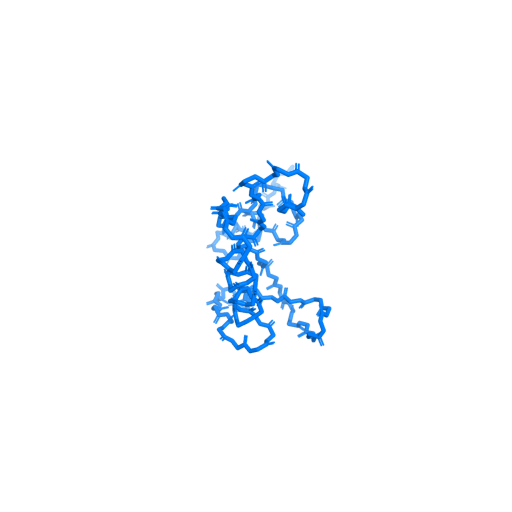77 0.114 -17.830 1.00 79.62 83 ARG A N 1
ATOM 624 C CA . ARG A 1 83 ? 7.298 -0.824 -17.646 1.00 79.62 83 ARG A CA 1
ATOM 625 C C . ARG A 1 83 ? 7.067 -2.211 -18.238 1.00 79.62 83 ARG A C 1
ATOM 627 O O . ARG A 1 83 ? 8.035 -2.825 -18.672 1.00 79.62 83 ARG A O 1
ATOM 634 N N . LEU A 1 84 ? 5.827 -2.705 -18.258 1.00 79.31 84 LEU A N 1
ATOM 635 C CA . LEU A 1 84 ? 5.514 -4.055 -18.752 1.00 79.31 84 LEU A CA 1
ATOM 636 C C . LEU A 1 84 ? 5.062 -4.075 -20.211 1.00 79.31 84 LEU A C 1
ATOM 638 O O . LEU A 1 84 ? 5.350 -5.029 -20.928 1.00 79.31 84 LEU A O 1
ATOM 642 N N . VAL A 1 85 ? 4.322 -3.051 -20.634 1.00 76.06 85 VAL A N 1
ATOM 643 C CA . VAL A 1 85 ? 3.693 -3.002 -21.964 1.00 76.06 85 VAL A CA 1
ATOM 644 C C . VAL A 1 85 ? 4.419 -2.016 -22.887 1.00 76.06 85 VAL A C 1
ATOM 646 O O . VAL A 1 85 ? 4.346 -2.148 -24.105 1.00 76.06 85 VAL A O 1
ATOM 649 N N . GLY A 1 86 ? 5.174 -1.076 -22.310 1.00 65.62 86 GLY A N 1
ATOM 650 C CA . GLY A 1 86 ? 5.792 0.049 -23.007 1.00 65.62 86 GLY A CA 1
ATOM 651 C C . GLY A 1 86 ? 4.984 1.332 -22.811 1.00 65.62 86 GLY A C 1
ATOM 652 O O . GLY A 1 86 ? 3.793 1.296 -22.496 1.00 65.62 86 GLY A O 1
ATOM 653 N N . ALA A 1 87 ? 5.641 2.488 -22.954 1.00 57.66 87 ALA A N 1
ATOM 654 C CA . ALA A 1 87 ? 4.950 3.773 -22.939 1.00 57.66 87 ALA A CA 1
ATOM 655 C C . ALA A 1 87 ? 3.897 3.791 -24.055 1.00 57.66 87 ALA A C 1
ATOM 657 O O . ALA A 1 87 ? 4.172 3.347 -25.168 1.00 57.66 87 ALA A O 1
ATOM 658 N N . TRP A 1 88 ? 2.702 4.311 -23.767 1.00 50.84 88 TRP A N 1
ATOM 659 C CA . TRP A 1 88 ? 1.739 4.625 -24.814 1.00 50.84 88 TRP A CA 1
ATOM 660 C C . TRP A 1 88 ? 2.391 5.639 -25.764 1.00 50.84 88 TRP A C 1
ATOM 662 O O . TRP A 1 88 ? 2.415 6.833 -25.469 1.00 50.84 88 TRP A O 1
ATOM 672 N N . GLU A 1 89 ? 2.909 5.191 -26.907 1.00 47.97 89 GLU A N 1
ATOM 673 C CA . GLU A 1 89 ? 2.966 6.057 -28.077 1.00 47.97 89 GLU A CA 1
ATOM 674 C C . GLU A 1 89 ? 1.509 6.316 -28.460 1.00 47.97 89 GLU A C 1
ATOM 676 O O . GLU A 1 89 ? 0.860 5.529 -29.149 1.00 47.97 89 GLU A O 1
ATOM 681 N N . LEU A 1 90 ? 0.958 7.419 -27.950 1.00 45.78 90 LEU A N 1
ATOM 682 C CA . LEU A 1 90 ? -0.122 8.094 -28.646 1.00 45.78 90 LEU A CA 1
ATOM 683 C C . LEU A 1 90 ? 0.455 8.492 -30.004 1.00 45.78 90 LEU A C 1
ATOM 685 O O . LEU A 1 90 ? 1.134 9.509 -30.135 1.00 45.78 90 LEU A O 1
ATOM 689 N N . VAL A 1 91 ? 0.218 7.644 -31.000 1.00 38.12 91 VAL A N 1
ATOM 690 C CA . VAL A 1 91 ? 0.269 8.042 -32.401 1.00 38.12 91 VAL A CA 1
ATOM 691 C C . VAL A 1 91 ? -0.898 9.012 -32.584 1.00 38.12 91 VAL A C 1
ATOM 693 O O . VAL A 1 91 ? -2.029 8.600 -32.843 1.00 38.12 91 VAL A O 1
ATOM 696 N N . CYS A 1 92 ? -0.634 10.287 -32.302 1.00 39.97 92 CYS A N 1
ATOM 697 C CA . CYS A 1 92 ? -1.452 11.410 -32.742 1.00 39.97 92 CYS A CA 1
ATOM 698 C C . CYS A 1 92 ? -1.164 11.683 -34.219 1.00 39.97 92 CYS A C 1
ATOM 700 O O . CYS A 1 92 ? 0.039 11.724 -34.569 1.00 39.97 92 CYS A O 1
#

pLDDT: mean 87.06, std 12.36, range [38.12, 97.56]

Secondary structure (DSSP, 8-state):
-GGGT--EEE-----EESS---TTSS--SEEEETTEEEE--STTTHHHHHHHHHHHHHTT-EEE--SS-SSSTTS-HHHHHHHHT-------

Radius of gyration: 15.78 Å; chains: 1; bounding box: 29×18×54 Å

InterPro domains:
  IPR017853 Glycoside hydrolase superfamily [SSF51445] (1-80)

Foldseek 3Di:
DLVVVAQEDEDEPAQEEQDADDPPPRQHQWHDDQLDIDGDPDPSYCVVVVVVVVVCVVSNHHYDYDYFDPDCVSHGPQNVCCRNVNPPPPPD

Sequence (92 aa):
MADNDLTVCRTWGFADLTEAGNAPYNIVYQLWKDGTPTVNTGDNGLGYFDLVVAAAKAAGVKLVVPFVNNWSDYGGIGEFFARLVGAWELVC